Protein AF-A0A351MTR7-F1 (afdb_monomer)

Sequence (122 aa):
DEYRLHIEKDAALERRFQQVLVEPPSVPDTVSILRGLRERFELHHGVRIQDTALVEAATLSDRYITSRFLPDKAIDLVDEACAQIRTEIDSVPAELDAVNRRVLQLEIEEAALKTEKDAASI

Foldseek 3Di:
DVCVVPQVVDPVSVVVDDDDDDDFDDLVVLLVVCVVCQVVLCVVLVHHDDSVLSSCLSVVCVVPVPVDTPDVSSVVVSNVVSNVVSVCVVDDPPVVVVVVVVVVVVVVVVVVLVPDDDPVSD

Solvent-accessible surface area (backbone atoms only — not comparable to full-atom values): 7214 Å² total; per-residue (Å²): 108,66,60,64,70,67,36,65,74,34,74,72,49,47,76,72,52,79,88,78,89,81,76,68,55,53,58,72,53,31,31,53,52,48,61,74,45,40,66,60,50,25,62,74,46,69,52,85,80,56,72,67,56,44,48,47,33,28,53,49,34,61,72,70,42,77,92,56,56,51,50,57,54,27,51,50,51,51,50,53,52,39,52,49,52,39,53,56,70,78,42,78,55,66,70,57,49,54,50,50,54,51,50,53,52,50,52,53,52,52,55,54,58,72,72,58,86,56,89,86,79,116

Secondary structure (DSSP, 8-state):
-HHHHHTTT-HHHHTT------PPPPHHHHHHHHHHHHHHHHHHHT----HHHHHHHHHHHHHH-TTS-TTHHHHHHHHHHHHHHHHHHHSPPHHHHHHHHHHHHHHHHHHHHHH---TT--

Mean predicted aligned error: 7.99 Å

pLDDT: mean 91.4, std 10.6, range [45.0, 98.75]

Radius of gyration: 28.25 Å; Cα contacts (8 Å, |Δi|>4): 70; chains: 1; bounding box: 72×34×74 Å

Structure (mmCIF, N/CA/C/O backbone):
data_AF-A0A351MTR7-F1
#
_entry.id   AF-A0A351MTR7-F1
#
loop_
_atom_site.group_PDB
_atom_site.id
_atom_site.type_symbol
_atom_site.label_atom_id
_atom_site.label_alt_id
_atom_site.label_comp_id
_atom_site.label_asym_id
_atom_site.label_entity_id
_atom_site.label_seq_id
_atom_site.pdbx_PDB_ins_code
_atom_site.Cartn_x
_atom_site.Cartn_y
_atom_site.Cartn_z
_atom_site.occupancy
_atom_site.B_iso_or_equiv
_atom_site.auth_seq_id
_atom_site.auth_comp_id
_atom_site.auth_asym_id
_atom_site.auth_atom_id
_atom_site.pdbx_PDB_model_num
ATOM 1 N N . ASP A 1 1 ? 10.610 11.287 -21.994 1.00 65.81 1 ASP A N 1
ATOM 2 C CA . ASP A 1 1 ? 11.096 12.583 -22.515 1.00 65.81 1 ASP A CA 1
ATOM 3 C C . ASP A 1 1 ? 12.441 13.030 -21.962 1.00 65.81 1 ASP A C 1
ATOM 5 O O . ASP A 1 1 ? 13.278 13.436 -22.757 1.00 65.81 1 ASP A O 1
ATOM 9 N N . GLU A 1 2 ? 12.717 12.897 -20.662 1.00 82.94 2 GLU A N 1
ATOM 10 C CA . GLU A 1 2 ? 13.986 13.371 -20.073 1.00 82.94 2 GLU A CA 1
ATOM 11 C C . GLU A 1 2 ? 15.253 12.743 -20.684 1.00 82.94 2 GLU A C 1
ATOM 13 O O . GLU A 1 2 ? 16.179 13.469 -21.045 1.00 82.94 2 GLU A O 1
ATOM 18 N N . TYR A 1 3 ? 15.286 11.419 -20.889 1.00 82.31 3 TYR A N 1
ATOM 19 C CA . TYR A 1 3 ? 16.441 10.742 -21.505 1.00 82.31 3 TYR A CA 1
ATOM 20 C C . TYR A 1 3 ? 16.754 11.288 -22.909 1.00 82.31 3 TYR A C 1
ATOM 22 O O . TYR A 1 3 ? 17.892 11.649 -23.210 1.00 82.31 3 TYR A O 1
ATOM 30 N N . ARG A 1 4 ? 15.722 11.439 -23.747 1.00 80.25 4 ARG A N 1
ATOM 31 C CA . ARG A 1 4 ? 15.841 11.995 -25.104 1.00 80.25 4 ARG A CA 1
ATOM 32 C C . ARG A 1 4 ? 16.268 13.466 -25.095 1.00 80.25 4 ARG A C 1
ATOM 34 O O . ARG A 1 4 ? 16.978 13.923 -25.986 1.00 80.25 4 ARG A O 1
ATOM 41 N N . LEU A 1 5 ? 15.824 14.239 -24.104 1.00 82.56 5 LEU A N 1
ATOM 42 C CA . LEU A 1 5 ? 16.139 15.664 -24.014 1.00 82.56 5 LEU A CA 1
ATOM 43 C C . LEU A 1 5 ? 17.569 15.937 -23.538 1.00 82.56 5 LEU A C 1
ATOM 45 O O . LEU A 1 5 ? 18.141 16.938 -23.978 1.00 82.56 5 LEU A O 1
ATOM 49 N N . HIS A 1 6 ? 18.132 15.078 -22.683 1.00 82.62 6 HIS A N 1
ATOM 50 C CA . HIS A 1 6 ? 19.372 15.373 -21.954 1.00 82.62 6 HIS A CA 1
ATOM 51 C C . HIS A 1 6 ? 20.532 14.405 -22.210 1.00 82.62 6 HIS A 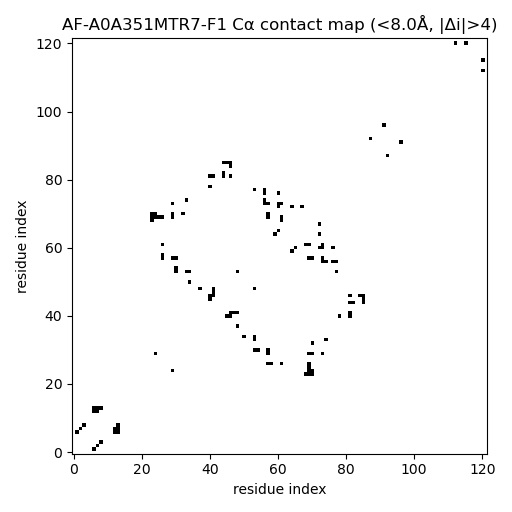C 1
ATOM 53 O O . HIS A 1 6 ? 21.679 14.826 -22.101 1.00 82.62 6 HIS A O 1
ATOM 59 N N . ILE A 1 7 ? 20.267 13.144 -22.559 1.00 80.69 7 ILE A N 1
ATOM 60 C CA . ILE A 1 7 ? 21.311 12.129 -22.780 1.00 80.69 7 ILE A CA 1
ATOM 61 C C . ILE A 1 7 ? 21.530 11.898 -24.277 1.00 80.69 7 ILE A C 1
ATOM 63 O O . ILE A 1 7 ? 22.660 11.950 -24.748 1.00 80.69 7 ILE A O 1
ATOM 67 N N . GLU A 1 8 ? 20.450 11.716 -25.041 1.00 79.19 8 GLU A N 1
ATOM 68 C CA . GLU A 1 8 ? 20.508 11.372 -26.476 1.00 79.19 8 GLU A CA 1
ATOM 69 C C . GLU A 1 8 ? 21.105 12.498 -27.345 1.00 79.19 8 GLU A C 1
ATOM 71 O O . GLU A 1 8 ? 21.649 12.250 -28.415 1.00 79.19 8 GLU A O 1
ATOM 76 N N . LYS A 1 9 ? 21.051 13.756 -26.884 1.00 81.81 9 LYS A N 1
ATOM 77 C CA . LYS A 1 9 ? 21.629 14.901 -27.612 1.00 81.81 9 LYS A CA 1
ATOM 78 C C . LYS A 1 9 ? 23.147 15.031 -27.460 1.00 81.81 9 LYS A C 1
ATOM 80 O O . LYS A 1 9 ? 23.762 15.758 -28.239 1.00 81.81 9 LYS A O 1
ATOM 85 N N . ASP A 1 10 ? 23.745 14.376 -26.465 1.00 86.44 10 ASP A N 1
ATOM 86 C CA . ASP A 1 10 ? 25.183 14.426 -26.206 1.00 86.44 10 ASP A CA 1
ATOM 87 C C . ASP A 1 10 ? 25.845 13.116 -26.655 1.00 86.44 10 ASP A C 1
ATOM 89 O O . ASP A 1 10 ? 25.748 12.078 -25.999 1.00 86.44 10 ASP A O 1
ATOM 93 N N . ALA A 1 11 ? 26.580 13.184 -27.767 1.00 83.69 11 ALA A N 1
ATOM 94 C CA . ALA A 1 11 ? 27.263 12.038 -28.364 1.00 83.69 11 ALA A CA 1
ATOM 95 C C . ALA A 1 11 ? 28.321 11.388 -27.446 1.00 83.69 11 ALA A C 1
ATOM 97 O O . ALA A 1 11 ? 28.708 10.239 -27.674 1.00 83.69 11 ALA A O 1
ATOM 98 N N . ALA A 1 12 ? 28.834 12.097 -26.433 1.00 87.62 12 ALA A N 1
ATOM 99 C CA . ALA A 1 12 ? 29.732 11.510 -25.445 1.00 87.62 12 ALA A CA 1
ATOM 100 C C . AL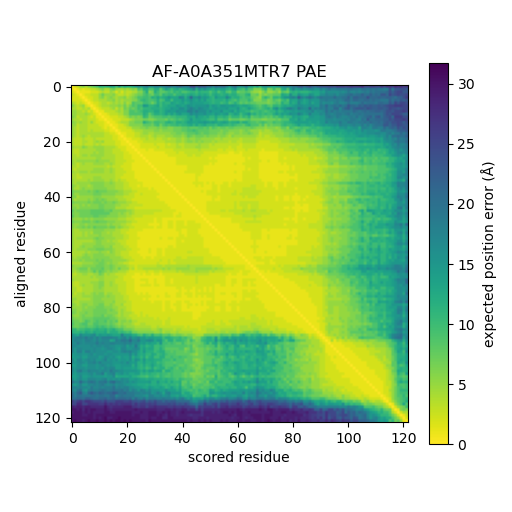A A 1 12 ? 28.958 10.684 -24.409 1.00 87.62 12 ALA A C 1
ATOM 102 O O . ALA A 1 12 ? 29.424 9.606 -24.036 1.00 87.62 12 ALA A O 1
ATOM 103 N N . LEU A 1 13 ? 27.783 11.153 -23.977 1.00 85.19 13 LEU A N 1
ATOM 104 C CA . LEU A 1 13 ? 26.923 10.436 -23.031 1.00 85.19 13 LEU A CA 1
ATOM 105 C C . LEU A 1 13 ? 26.251 9.229 -23.691 1.00 85.19 13 LEU A C 1
ATOM 107 O O . LEU A 1 13 ? 26.299 8.137 -23.133 1.00 85.19 13 LEU A O 1
ATOM 111 N N . GLU A 1 14 ? 25.729 9.377 -24.907 1.00 81.62 14 GLU A N 1
ATOM 112 C CA . GLU A 1 14 ? 25.085 8.289 -25.657 1.00 81.62 14 GLU A CA 1
ATOM 113 C C . GLU A 1 14 ? 26.008 7.066 -25.829 1.00 81.62 14 GLU A C 1
ATOM 115 O O . GLU A 1 14 ? 25.580 5.921 -25.735 1.00 81.62 14 GLU A O 1
ATOM 120 N N . ARG A 1 15 ? 27.317 7.289 -25.999 1.00 86.12 15 ARG A N 1
ATOM 121 C CA . ARG A 1 15 ? 28.311 6.207 -26.131 1.00 86.12 15 ARG A CA 1
ATOM 122 C C . ARG A 1 15 ? 28.728 5.572 -24.803 1.00 86.12 15 ARG A C 1
ATOM 124 O O . ARG A 1 15 ? 29.442 4.570 -24.809 1.00 86.12 15 ARG A O 1
ATOM 131 N N . ARG A 1 16 ? 28.378 6.185 -23.670 1.00 92.06 16 ARG A N 1
ATOM 132 C CA . ARG A 1 16 ? 28.748 5.728 -22.318 1.00 92.06 16 ARG A CA 1
ATOM 133 C C . ARG A 1 16 ? 27.577 5.104 -21.576 1.00 92.06 16 ARG A C 1
ATOM 135 O O . ARG A 1 16 ? 27.807 4.261 -20.713 1.00 92.06 16 ARG A O 1
ATOM 142 N N . PHE A 1 17 ? 26.357 5.500 -21.913 1.00 88.50 17 PHE A N 1
ATOM 143 C CA . PHE A 1 17 ? 25.143 5.009 -21.287 1.00 88.50 17 PHE A CA 1
ATOM 144 C C . PHE A 1 17 ? 24.397 4.071 -22.231 1.00 88.50 17 PHE A C 1
ATOM 146 O O . PHE A 1 17 ? 23.975 4.458 -23.313 1.00 88.50 17 PHE A O 1
ATOM 153 N N . GLN A 1 18 ? 24.199 2.833 -21.783 1.00 88.31 18 GLN A N 1
ATOM 154 C CA . GLN A 1 18 ? 23.251 1.920 -22.405 1.00 88.31 18 GLN A CA 1
ATOM 155 C C . GLN A 1 18 ? 21.883 2.134 -21.760 1.00 88.31 18 GLN A C 1
ATOM 157 O O . GLN A 1 18 ? 21.740 1.976 -20.546 1.00 88.31 18 GLN A O 1
ATOM 162 N N . GLN A 1 19 ? 20.870 2.458 -22.562 1.00 88.19 19 GLN A N 1
ATOM 163 C CA . GLN A 1 19 ? 19.507 2.548 -22.055 1.00 88.19 19 GLN A CA 1
ATOM 164 C C . GLN A 1 19 ? 18.998 1.150 -21.683 1.00 88.19 19 GLN A C 1
ATOM 166 O O . GLN A 1 19 ? 19.020 0.233 -22.508 1.00 88.19 19 GLN A O 1
ATOM 171 N N . VAL A 1 20 ? 18.515 1.014 -20.447 1.00 91.94 20 VAL A N 1
ATOM 172 C CA . VAL A 1 20 ? 17.726 -0.130 -19.981 1.00 91.94 20 VAL A CA 1
ATOM 173 C C . VAL A 1 20 ? 16.311 0.379 -19.755 1.00 91.94 20 VAL A C 1
ATOM 175 O O . VAL A 1 20 ? 16.078 1.203 -18.870 1.00 91.94 20 VAL A O 1
ATOM 178 N N . LEU A 1 21 ? 15.379 -0.053 -20.601 1.00 92.00 21 LEU A N 1
ATOM 179 C CA . LEU A 1 21 ? 13.978 0.323 -20.470 1.00 92.00 21 LEU A CA 1
ATOM 180 C C . LEU A 1 21 ? 13.346 -0.477 -19.328 1.00 92.00 21 LEU A C 1
ATOM 182 O O . LEU A 1 21 ? 13.475 -1.699 -19.281 1.00 92.00 21 LEU A O 1
ATOM 186 N N . VAL A 1 22 ? 12.660 0.219 -18.427 1.00 94.62 22 VAL A N 1
ATOM 187 C CA . VAL A 1 22 ? 11.884 -0.391 -17.346 1.00 94.62 22 VAL A CA 1
ATOM 188 C C . VAL A 1 22 ? 10.431 -0.011 -17.566 1.00 94.62 22 VAL A C 1
ATOM 190 O O . VAL A 1 22 ? 10.052 1.148 -17.402 1.00 94.62 22 VAL A O 1
ATOM 193 N N . GLU A 1 23 ? 9.640 -0.985 -17.996 1.00 95.50 23 GLU A N 1
ATOM 194 C CA . GLU A 1 23 ? 8.202 -0.829 -18.190 1.00 95.50 23 GLU A CA 1
ATOM 195 C C . GLU A 1 23 ? 7.452 -1.141 -16.887 1.00 95.50 23 GLU A C 1
ATOM 197 O O . GLU A 1 23 ? 7.955 -1.905 -16.054 1.00 95.50 23 GLU A O 1
ATOM 202 N N . PRO A 1 24 ? 6.259 -0.556 -16.676 1.00 96.75 24 PRO A N 1
ATOM 203 C CA . PRO A 1 24 ? 5.423 -0.937 -15.549 1.00 96.75 24 PRO A CA 1
ATOM 204 C C . PRO A 1 24 ? 5.061 -2.433 -15.628 1.00 96.75 24 PRO A C 1
ATOM 206 O O . PRO A 1 24 ? 4.814 -2.949 -16.721 1.00 96.75 24 PRO A O 1
ATOM 209 N N . PRO A 1 25 ? 5.008 -3.138 -14.486 1.00 98.12 25 PRO A N 1
ATOM 210 C CA . PRO A 1 25 ? 4.630 -4.542 -14.443 1.00 98.12 25 PRO A CA 1
ATOM 211 C C . PRO A 1 25 ? 3.179 -4.748 -14.879 1.00 98.12 25 PRO A C 1
ATOM 213 O O . PRO A 1 25 ? 2.327 -3.869 -14.728 1.00 98.12 25 PRO A O 1
ATOM 216 N N . SER A 1 26 ? 2.882 -5.960 -15.347 1.00 98.31 26 SER A N 1
ATOM 217 C CA . SER A 1 26 ? 1.505 -6.386 -15.584 1.00 98.31 26 SER A CA 1
ATOM 218 C C . SER A 1 26 ? 0.724 -6.530 -14.266 1.00 98.31 26 SER A C 1
ATOM 220 O O . SER A 1 26 ? 1.302 -6.551 -13.173 1.00 98.31 26 SER A O 1
ATOM 222 N N . VAL A 1 27 ? -0.604 -6.673 -14.344 1.00 98.31 27 VAL A N 1
ATOM 223 C CA . VAL A 1 27 ? -1.432 -6.962 -13.158 1.00 98.31 27 VAL A CA 1
ATOM 224 C C . VAL A 1 27 ? -0.968 -8.253 -12.450 1.00 98.31 27 VAL A C 1
ATOM 226 O O . VAL A 1 27 ? -0.706 -8.183 -11.248 1.00 98.31 27 VAL A O 1
ATOM 229 N N . PRO A 1 28 ? -0.767 -9.405 -13.131 1.00 98.56 28 PRO A N 1
ATOM 230 C CA . PRO A 1 28 ? -0.229 -10.614 -12.490 1.00 98.56 28 PRO A CA 1
ATOM 231 C C . PRO A 1 28 ? 1.153 -10.438 -11.841 1.00 98.56 28 PRO A C 1
ATOM 233 O O . PRO A 1 28 ? 1.399 -10.96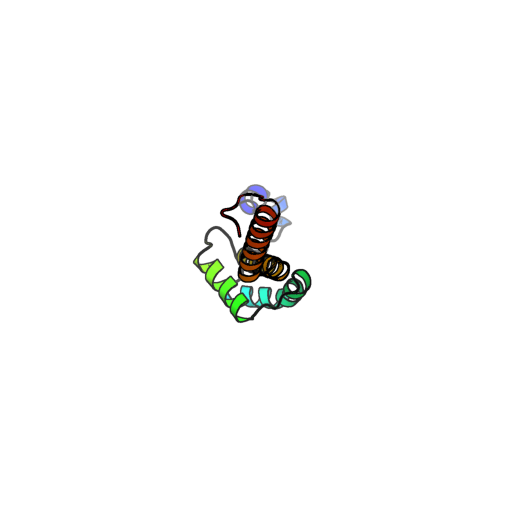5 -10.750 1.00 98.56 28 PRO A O 1
ATOM 236 N N . ASP A 1 29 ? 2.048 -9.682 -12.481 1.00 98.56 29 ASP A N 1
ATOM 237 C CA . ASP A 1 29 ? 3.379 -9.402 -11.928 1.00 98.56 29 ASP A CA 1
ATOM 238 C C . ASP A 1 29 ? 3.272 -8.520 -10.683 1.00 98.56 29 ASP A C 1
ATOM 240 O O . ASP A 1 29 ? 3.929 -8.776 -9.675 1.00 98.56 29 ASP A O 1
ATOM 244 N N . THR A 1 30 ? 2.370 -7.535 -10.702 1.00 98.69 30 THR A N 1
ATOM 245 C CA . THR A 1 30 ? 2.087 -6.686 -9.540 1.00 98.69 30 THR A CA 1
ATOM 246 C C . THR A 1 30 ? 1.534 -7.497 -8.377 1.00 98.69 30 THR A C 1
ATOM 248 O O . THR A 1 30 ? 1.983 -7.317 -7.249 1.00 98.69 30 THR A O 1
ATOM 251 N N . VAL A 1 31 ? 0.625 -8.443 -8.628 1.00 98.75 31 VAL A N 1
ATOM 252 C CA . VAL A 1 31 ? 0.143 -9.365 -7.584 1.00 98.75 31 VAL A CA 1
ATOM 253 C C . VAL A 1 31 ? 1.306 -10.159 -6.981 1.00 98.75 31 VAL A C 1
ATOM 255 O O . VAL A 1 31 ? 1.371 -10.332 -5.765 1.00 98.75 31 VAL A O 1
ATOM 258 N N . SER A 1 32 ? 2.258 -10.611 -7.799 1.00 98.69 32 SER A N 1
ATOM 259 C CA . SER A 1 32 ? 3.445 -11.333 -7.317 1.00 98.69 32 SER A CA 1
ATOM 260 C C . SER A 1 32 ? 4.362 -10.443 -6.469 1.00 98.69 32 SER A C 1
ATOM 262 O O . SER A 1 32 ? 4.831 -10.878 -5.416 1.00 98.69 32 SER A O 1
ATOM 264 N N . ILE A 1 33 ? 4.552 -9.181 -6.866 1.00 98.56 33 ILE A N 1
ATOM 265 C CA . ILE A 1 33 ? 5.280 -8.172 -6.080 1.00 98.56 33 ILE A CA 1
ATOM 266 C C . ILE A 1 33 ? 4.584 -7.939 -4.733 1.00 98.56 33 ILE A C 1
ATOM 268 O O . ILE A 1 33 ? 5.227 -8.016 -3.686 1.00 98.56 33 ILE A O 1
ATOM 272 N N . LEU A 1 34 ? 3.267 -7.719 -4.740 1.00 98.62 34 LEU A N 1
ATOM 273 C CA . LEU A 1 34 ? 2.471 -7.506 -3.531 1.00 98.62 34 LEU A CA 1
ATOM 274 C C . LEU A 1 34 ? 2.541 -8.706 -2.580 1.00 98.62 34 LEU A C 1
ATOM 276 O O . LEU A 1 34 ? 2.706 -8.528 -1.376 1.00 98.62 34 LEU A O 1
ATOM 280 N N . ARG A 1 35 ? 2.492 -9.936 -3.105 1.00 98.56 35 ARG A N 1
ATOM 281 C CA . ARG A 1 35 ? 2.686 -11.159 -2.310 1.00 98.56 35 ARG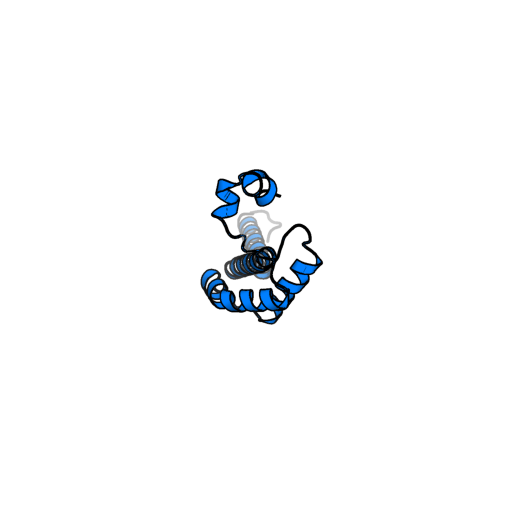 A CA 1
ATOM 282 C C . ARG A 1 35 ? 4.065 -11.206 -1.652 1.00 98.56 35 ARG A C 1
ATOM 284 O O . ARG A 1 35 ? 4.157 -11.612 -0.498 1.00 98.56 35 ARG A O 1
ATOM 291 N N . GLY A 1 36 ? 5.112 -10.755 -2.346 1.00 98.44 36 GLY A N 1
ATOM 292 C CA . GLY A 1 36 ? 6.462 -10.635 -1.786 1.00 98.44 36 GLY A CA 1
ATOM 293 C C . GLY A 1 36 ? 6.593 -9.560 -0.699 1.00 98.44 36 GLY A C 1
ATOM 294 O O . GLY A 1 36 ? 7.421 -9.689 0.198 1.00 98.44 36 GLY A O 1
ATOM 295 N N . LEU A 1 37 ? 5.761 -8.515 -0.744 1.00 98.25 37 LEU A N 1
ATOM 296 C CA . LEU A 1 37 ? 5.726 -7.444 0.261 1.00 98.25 37 LEU A CA 1
ATOM 297 C C . LEU A 1 37 ? 4.768 -7.728 1.426 1.00 98.25 37 LEU A C 1
ATOM 299 O O . LEU A 1 37 ? 4.879 -7.092 2.474 1.00 98.25 37 LEU A O 1
ATOM 303 N N . ARG A 1 38 ? 3.855 -8.690 1.265 1.00 98.00 38 ARG A N 1
ATOM 304 C CA . ARG A 1 38 ? 2.767 -8.990 2.201 1.00 98.00 38 ARG A CA 1
ATOM 305 C C . ARG A 1 38 ? 3.232 -9.116 3.648 1.00 98.00 38 ARG A C 1
ATOM 307 O O . ARG A 1 38 ? 2.676 -8.450 4.509 1.00 98.00 38 ARG A O 1
ATOM 314 N N . GLU A 1 39 ? 4.239 -9.946 3.917 1.00 98.06 39 GLU A N 1
ATOM 315 C CA . GLU A 1 39 ? 4.712 -10.191 5.288 1.00 98.06 39 GLU A CA 1
ATOM 316 C C . GLU A 1 39 ? 5.222 -8.906 5.955 1.00 98.06 39 GLU A C 1
ATOM 318 O O . GLU A 1 39 ? 4.976 -8.674 7.137 1.00 98.06 39 GLU A O 1
ATOM 323 N N . ARG A 1 40 ? 5.864 -8.021 5.182 1.00 98.12 40 ARG A N 1
ATOM 324 C CA . ARG A 1 40 ? 6.346 -6.733 5.690 1.00 98.12 40 ARG A CA 1
ATOM 325 C C . ARG A 1 40 ? 5.191 -5.805 6.058 1.00 98.12 40 ARG A C 1
ATOM 327 O O . ARG A 1 40 ? 5.266 -5.173 7.107 1.00 98.12 40 ARG A O 1
ATOM 334 N N . PHE A 1 41 ? 4.138 -5.740 5.242 1.00 97.94 41 PHE A N 1
ATOM 335 C CA . PHE A 1 41 ? 2.951 -4.935 5.553 1.00 97.94 41 PHE A CA 1
ATOM 336 C C . PHE A 1 41 ? 2.147 -5.507 6.717 1.00 97.94 41 PHE A C 1
ATOM 338 O O . PHE A 1 41 ? 1.778 -4.759 7.619 1.00 97.94 41 PHE A O 1
ATOM 345 N N . GLU A 1 42 ? 1.935 -6.826 6.738 1.00 98.06 42 GLU A N 1
ATOM 346 C CA . GLU A 1 42 ? 1.267 -7.507 7.851 1.00 98.06 42 GLU A CA 1
ATOM 347 C C . GLU A 1 42 ? 1.992 -7.235 9.172 1.00 98.06 42 GLU A C 1
ATOM 349 O O . GLU A 1 42 ? 1.339 -6.921 10.160 1.00 98.06 42 GLU A O 1
ATOM 354 N N . LEU A 1 43 ? 3.328 -7.293 9.196 1.00 97.94 43 LEU A N 1
ATOM 355 C CA . LEU A 1 43 ? 4.111 -7.012 10.400 1.00 97.94 43 LEU A CA 1
ATOM 356 C C . LEU A 1 43 ? 4.104 -5.525 10.771 1.00 97.94 43 LEU A C 1
ATOM 358 O O . LEU A 1 43 ? 3.952 -5.202 11.947 1.00 97.94 43 LEU A O 1
ATOM 362 N N . HIS A 1 44 ? 4.257 -4.625 9.795 1.00 97.38 44 HIS A N 1
ATOM 363 C CA . HIS A 1 44 ? 4.306 -3.182 10.043 1.00 97.38 44 HIS A CA 1
ATOM 364 C C . HIS A 1 44 ? 2.987 -2.646 10.608 1.00 97.38 44 HIS A C 1
ATOM 366 O O . HIS A 1 44 ? 2.986 -1.941 11.614 1.00 97.38 44 HIS A O 1
ATOM 372 N N . HIS A 1 45 ? 1.868 -3.032 9.996 1.00 97.44 45 HIS A N 1
ATOM 373 C CA . HIS A 1 45 ? 0.534 -2.614 10.425 1.00 97.44 45 HIS A CA 1
ATOM 374 C C . HIS A 1 45 ? -0.069 -3.553 11.465 1.00 97.44 45 HIS A C 1
ATOM 376 O O . HIS A 1 45 ? -1.095 -3.236 12.051 1.00 97.44 45 HIS A O 1
ATOM 382 N N . GLY A 1 46 ? 0.529 -4.719 11.717 1.00 96.25 46 GLY A N 1
ATOM 383 C CA . GLY A 1 46 ? 0.011 -5.780 12.589 1.00 96.25 46 GLY A CA 1
ATOM 384 C C . GLY A 1 46 ? -1.416 -6.220 12.234 1.00 96.25 46 GLY A C 1
ATOM 385 O O . GLY A 1 46 ? -2.250 -6.400 13.121 1.00 96.25 46 GLY A O 1
ATOM 386 N N . VAL A 1 47 ? -1.685 -6.362 10.937 1.00 97.38 47 VAL A N 1
ATOM 387 C CA . VAL A 1 47 ? -2.945 -6.869 10.369 1.00 97.38 47 VAL A CA 1
ATOM 388 C C . VAL A 1 47 ? -2.674 -8.125 9.539 1.00 97.38 47 VAL A C 1
ATOM 390 O O . VAL A 1 47 ? -1.526 -8.498 9.305 1.00 97.38 47 VAL A O 1
ATOM 393 N N . ARG A 1 48 ? -3.729 -8.801 9.078 1.00 97.25 48 ARG A N 1
ATOM 394 C CA . ARG A 1 48 ? -3.624 -9.943 8.157 1.00 97.25 48 ARG A CA 1
ATOM 395 C C . ARG A 1 48 ? -4.240 -9.569 6.820 1.00 97.25 48 ARG A C 1
ATOM 397 O O . ARG A 1 48 ? -5.387 -9.138 6.778 1.00 97.25 48 ARG A O 1
ATOM 404 N N . ILE A 1 49 ? -3.502 -9.780 5.737 1.00 98.25 49 ILE A N 1
ATOM 405 C CA . ILE A 1 49 ? -3.926 -9.406 4.389 1.00 98.25 49 ILE A CA 1
ATOM 406 C C . ILE A 1 49 ? -4.366 -10.670 3.655 1.00 98.25 49 ILE A C 1
ATOM 408 O O . ILE A 1 49 ? -3.618 -11.639 3.552 1.00 98.25 49 ILE A O 1
ATOM 412 N N . GLN A 1 50 ? -5.593 -10.697 3.144 1.00 98.19 50 GLN A N 1
ATOM 413 C CA . GLN A 1 50 ? -6.052 -11.823 2.329 1.00 98.19 50 GLN A CA 1
ATOM 414 C C . GLN A 1 50 ? -5.409 -11.772 0.939 1.00 98.19 50 GLN A C 1
ATOM 416 O O . GLN A 1 50 ? -5.217 -10.695 0.382 1.00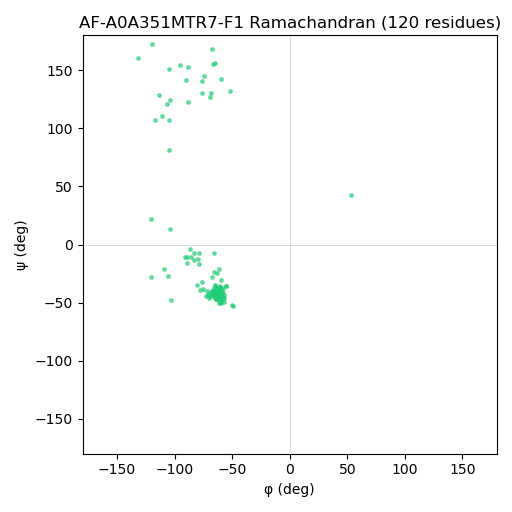 98.19 50 GLN A O 1
ATOM 421 N N . ASP A 1 51 ? -5.111 -12.930 0.344 1.00 98.31 51 ASP A N 1
ATOM 422 C CA . ASP A 1 51 ? -4.531 -12.971 -1.009 1.00 98.31 51 ASP A CA 1
ATOM 423 C C . ASP A 1 51 ? -5.470 -12.343 -2.052 1.00 98.31 51 ASP A C 1
ATOM 425 O O . ASP A 1 51 ? -5.029 -11.616 -2.938 1.00 98.31 51 ASP A O 1
ATOM 429 N N . THR A 1 52 ? -6.779 -12.537 -1.879 1.00 98.38 52 THR A N 1
ATOM 430 C CA . THR A 1 52 ? -7.827 -11.891 -2.679 1.00 98.38 52 THR A CA 1
ATOM 431 C C . THR A 1 52 ? -7.744 -10.366 -2.622 1.00 98.38 52 THR A C 1
ATOM 433 O O . THR A 1 52 ? -7.914 -9.722 -3.650 1.00 98.38 52 THR A O 1
ATOM 436 N N . ALA A 1 53 ? -7.406 -9.779 -1.468 1.00 98.31 53 ALA A N 1
ATOM 437 C CA . ALA A 1 53 ? -7.250 -8.331 -1.337 1.00 98.31 53 ALA A CA 1
ATOM 438 C C . ALA A 1 53 ? -6.080 -7.801 -2.183 1.00 98.31 53 ALA A C 1
ATOM 440 O O . ALA A 1 53 ? -6.192 -6.732 -2.774 1.00 98.31 53 ALA A O 1
ATOM 441 N N . LEU A 1 54 ? -4.986 -8.564 -2.310 1.00 98.56 54 LEU A N 1
ATOM 442 C CA . LEU A 1 54 ? -3.854 -8.197 -3.172 1.00 98.56 54 LEU A CA 1
ATOM 443 C C . LEU A 1 54 ? -4.232 -8.244 -4.659 1.00 98.56 54 LEU A C 1
ATOM 445 O O . LEU A 1 54 ? -3.837 -7.371 -5.432 1.00 98.56 54 LEU A O 1
ATOM 449 N N . VAL A 1 55 ? -5.011 -9.256 -5.054 1.00 98.62 55 VAL A N 1
ATOM 450 C CA . VAL A 1 55 ? -5.522 -9.397 -6.427 1.00 98.62 55 VAL A CA 1
ATOM 451 C C . VAL A 1 55 ? -6.453 -8.239 -6.783 1.00 98.62 55 VAL A C 1
ATOM 453 O O . VAL A 1 55 ? -6.294 -7.628 -7.843 1.00 98.62 55 VAL A O 1
ATOM 456 N N . GLU A 1 56 ? -7.388 -7.904 -5.895 1.00 98.56 56 GLU A N 1
ATOM 457 C CA . GLU A 1 56 ? -8.316 -6.787 -6.091 1.00 98.56 56 GLU A CA 1
ATOM 458 C C . GLU A 1 56 ? -7.583 -5.441 -6.100 1.00 98.56 56 GLU A C 1
ATOM 460 O O . GLU A 1 56 ? -7.828 -4.628 -6.988 1.00 98.56 56 GLU A O 1
ATOM 465 N N . ALA A 1 57 ? -6.618 -5.219 -5.199 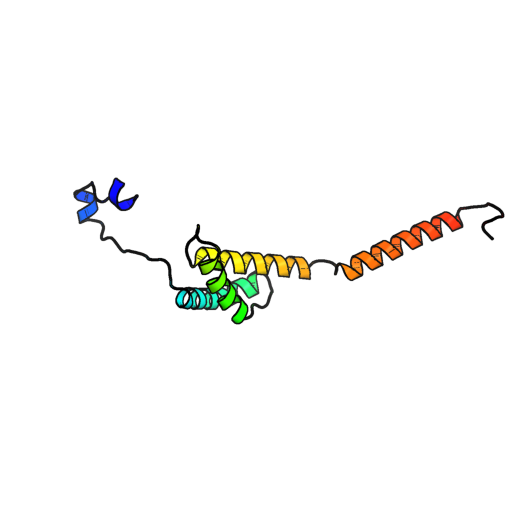1.00 98.44 57 ALA A N 1
ATOM 466 C CA . ALA A 1 57 ? -5.822 -3.991 -5.183 1.00 98.44 57 ALA A CA 1
ATOM 467 C C . ALA A 1 57 ? -5.085 -3.769 -6.514 1.00 98.44 57 ALA A C 1
ATOM 469 O O . ALA A 1 57 ? -5.137 -2.674 -7.078 1.00 98.44 57 ALA A O 1
ATOM 470 N N . ALA A 1 58 ? -4.451 -4.808 -7.068 1.00 98.62 58 ALA A N 1
ATOM 471 C CA . ALA A 1 58 ? -3.792 -4.720 -8.370 1.00 98.62 58 ALA A CA 1
ATOM 472 C C . ALA A 1 58 ? -4.796 -4.484 -9.514 1.00 98.62 58 ALA A C 1
ATOM 474 O O . ALA A 1 58 ? -4.589 -3.607 -10.348 1.00 98.62 58 ALA A O 1
ATOM 475 N N . THR A 1 59 ? -5.910 -5.220 -9.533 1.00 98.44 59 THR A N 1
ATOM 476 C CA . THR A 1 59 ? -6.900 -5.163 -10.624 1.00 98.44 59 THR A CA 1
ATOM 477 C C . THR A 1 59 ? -7.669 -3.840 -10.648 1.00 98.44 59 THR A C 1
ATOM 479 O O . THR A 1 59 ? -7.846 -3.227 -11.704 1.00 98.44 59 THR A O 1
ATOM 482 N N . LEU A 1 60 ? -8.136 -3.376 -9.488 1.00 98.31 60 LEU A N 1
ATOM 483 C CA . LEU A 1 60 ? -8.949 -2.167 -9.371 1.00 98.31 60 LEU A CA 1
ATOM 484 C C . LEU A 1 60 ? -8.099 -0.904 -9.515 1.00 98.31 60 LEU A C 1
ATOM 486 O O . LEU A 1 60 ? -8.537 0.036 -10.181 1.00 98.31 60 LEU A O 1
ATOM 490 N N . SER A 1 61 ? -6.878 -0.883 -8.964 1.00 98.19 61 SER A N 1
ATOM 491 C CA . SER A 1 61 ? -5.963 0.245 -9.186 1.00 98.19 61 SER A CA 1
ATOM 492 C C . SER A 1 61 ? -5.573 0.370 -10.654 1.00 98.19 61 SER A C 1
ATOM 494 O O . SER A 1 61 ? -5.494 1.486 -11.170 1.00 98.19 61 SER A O 1
ATOM 496 N N . ASP A 1 62 ? -5.377 -0.751 -11.356 1.00 98.19 62 ASP A N 1
ATOM 497 C CA . ASP A 1 62 ? -5.085 -0.717 -12.784 1.00 98.19 62 ASP A CA 1
ATOM 498 C C . ASP A 1 62 ? -6.236 -0.120 -13.591 1.00 98.19 62 ASP A C 1
ATOM 500 O O . ASP A 1 62 ? -6.042 0.798 -14.388 1.00 98.19 62 ASP A O 1
ATOM 504 N N . ARG A 1 63 ? -7.456 -0.569 -13.291 1.00 97.75 63 ARG A N 1
ATOM 505 C CA . ARG A 1 63 ? -8.664 -0.154 -14.000 1.00 97.75 63 ARG A CA 1
ATOM 506 C C . ARG A 1 63 ? -9.083 1.291 -13.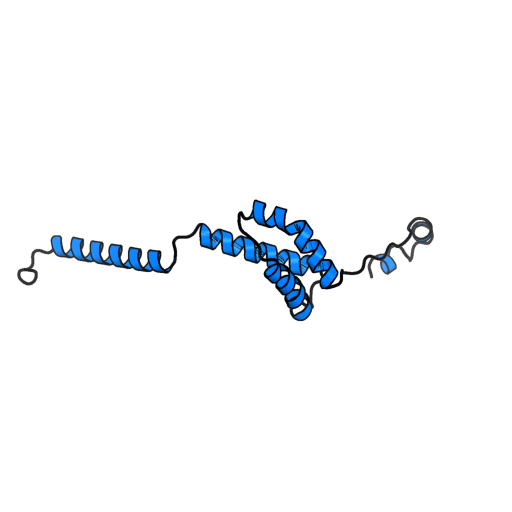732 1.00 97.75 63 ARG A C 1
ATOM 508 O O . ARG A 1 63 ? -9.545 1.958 -14.656 1.00 97.75 63 ARG A O 1
ATOM 515 N N . TYR A 1 64 ? -9.009 1.751 -12.484 1.00 98.25 64 TYR A N 1
ATOM 516 C CA . TYR A 1 64 ? -9.646 3.007 -12.069 1.00 98.25 64 TYR A CA 1
ATOM 517 C C . TYR A 1 64 ? -8.664 4.144 -11.779 1.00 98.25 64 TYR A C 1
ATOM 519 O O . TYR A 1 64 ? -9.053 5.307 -11.862 1.00 98.25 64 TYR A O 1
ATOM 527 N N . ILE A 1 65 ? -7.392 3.847 -11.494 1.00 97.44 65 ILE A N 1
ATOM 528 C CA . ILE A 1 65 ? -6.365 4.864 -11.238 1.00 97.44 65 ILE A CA 1
ATOM 529 C C . ILE A 1 65 ? -5.458 4.955 -12.470 1.00 97.44 65 ILE A C 1
ATOM 531 O O . ILE A 1 65 ? -4.382 4.358 -12.531 1.00 97.44 65 ILE A O 1
ATOM 535 N N . THR A 1 66 ? -5.913 5.695 -13.483 1.00 96.06 66 THR A N 1
ATOM 536 C CA . THR A 1 66 ? -5.230 5.818 -14.787 1.00 96.06 66 THR A CA 1
ATOM 537 C C . THR A 1 66 ? -4.116 6.866 -14.809 1.00 96.06 66 THR A C 1
ATOM 539 O O . THR A 1 66 ? -3.313 6.890 -15.736 1.00 96.06 66 THR A O 1
ATOM 542 N N . SER A 1 67 ? -4.043 7.728 -13.791 1.00 96.50 67 SER A N 1
ATOM 543 C CA . SER A 1 67 ? -3.025 8.781 -13.664 1.00 96.50 67 SER A CA 1
ATOM 544 C C . SER A 1 67 ? -1.698 8.297 -13.068 1.00 96.50 67 SER A C 1
ATOM 546 O O . SER A 1 67 ? -0.740 9.066 -13.017 1.00 96.50 67 SER A O 1
ATOM 548 N N . ARG A 1 68 ? -1.635 7.043 -12.599 1.00 96.88 68 ARG A N 1
ATOM 549 C CA . ARG A 1 68 ? -0.469 6.433 -11.943 1.00 96.88 68 ARG A CA 1
ATOM 550 C C . ARG A 1 68 ? -0.167 5.059 -12.538 1.00 96.88 68 ARG A C 1
ATOM 552 O O . ARG A 1 68 ? -1.038 4.406 -13.120 1.00 96.88 68 ARG A O 1
ATOM 559 N N . PHE A 1 69 ? 1.058 4.593 -12.330 1.00 97.75 69 PHE A N 1
ATOM 560 C CA . PHE A 1 69 ? 1.543 3.322 -12.861 1.00 97.75 69 PHE A CA 1
ATOM 561 C C . PHE A 1 69 ? 1.611 2.244 -11.777 1.00 97.75 69 PHE A C 1
ATOM 563 O O . PHE A 1 69 ? 1.807 2.535 -10.596 1.00 97.75 69 PHE A O 1
ATOM 570 N N . LEU A 1 70 ? 1.442 0.987 -12.187 1.00 98.12 70 LEU A N 1
ATOM 571 C CA . LEU A 1 70 ? 1.797 -0.156 -11.349 1.00 98.12 70 LEU A CA 1
ATOM 572 C C . LEU A 1 70 ? 3.328 -0.205 -11.153 1.00 98.12 70 LEU A C 1
ATOM 574 O O . LEU A 1 70 ? 4.060 0.321 -11.996 1.00 98.12 70 LEU A O 1
ATOM 578 N N . PRO A 1 71 ? 3.831 -0.829 -10.069 1.00 98.31 71 PRO A N 1
ATOM 579 C CA . PRO A 1 71 ? 3.081 -1.432 -8.959 1.00 98.31 71 PRO A CA 1
ATOM 580 C C . PRO A 1 71 ? 2.714 -0.422 -7.855 1.00 98.31 71 PRO A C 1
ATOM 582 O O . PRO A 1 71 ? 1.916 -0.737 -6.979 1.00 98.31 71 PRO A O 1
ATOM 585 N N . ASP A 1 72 ? 3.281 0.782 -7.917 1.00 98.38 72 ASP A N 1
ATOM 586 C CA . ASP A 1 72 ? 3.218 1.845 -6.908 1.00 98.38 72 ASP A CA 1
ATOM 587 C C . ASP A 1 72 ? 1.787 2.154 -6.447 1.00 98.38 72 ASP A C 1
ATOM 589 O O . ASP A 1 72 ? 1.466 2.023 -5.270 1.00 98.38 72 ASP A O 1
ATOM 593 N N . LYS A 1 73 ? 0.870 2.413 -7.387 1.00 98.19 73 LYS A N 1
ATOM 594 C CA . LYS A 1 73 ? -0.538 2.681 -7.050 1.00 98.19 73 LYS A CA 1
ATOM 595 C C . LYS A 1 73 ? -1.238 1.541 -6.300 1.00 98.19 73 LYS A C 1
ATOM 597 O O . LYS A 1 73 ? -2.154 1.804 -5.532 1.00 98.19 73 LYS A O 1
ATOM 602 N N . ALA A 1 74 ? -0.854 0.286 -6.540 1.00 98.50 74 ALA A N 1
ATOM 603 C CA . ALA A 1 74 ? -1.449 -0.863 -5.862 1.00 98.50 74 ALA A CA 1
ATOM 604 C C . ALA A 1 74 ? -0.840 -1.059 -4.467 1.00 98.50 74 ALA A C 1
ATOM 606 O O . ALA A 1 74 ? -1.547 -1.449 -3.543 1.00 98.50 74 ALA A O 1
ATOM 607 N N . ILE A 1 75 ? 0.457 -0.769 -4.323 1.00 98.44 75 ILE A N 1
ATOM 608 C CA . ILE A 1 75 ? 1.159 -0.769 -3.037 1.00 98.44 75 ILE A CA 1
ATOM 609 C C . ILE A 1 75 ? 0.526 0.261 -2.101 1.00 98.44 75 ILE A C 1
ATOM 611 O O . ILE A 1 75 ? 0.166 -0.096 -0.983 1.00 98.44 75 ILE A O 1
ATOM 615 N N . ASP A 1 76 ? 0.309 1.482 -2.587 1.00 98.38 76 ASP A N 1
ATOM 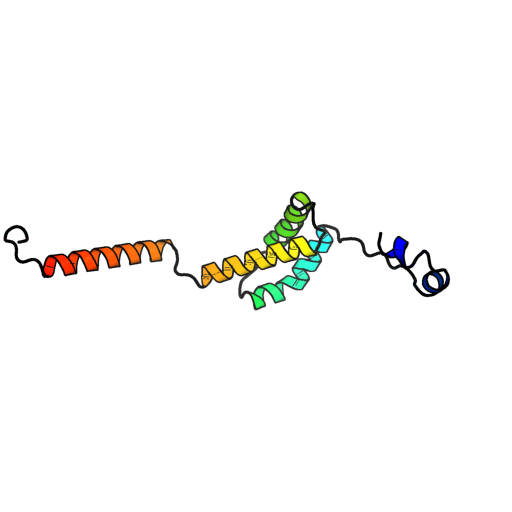616 C CA . ASP A 1 76 ? -0.333 2.550 -1.819 1.00 98.38 76 ASP A CA 1
ATOM 617 C C . ASP A 1 76 ? -1.724 2.157 -1.316 1.00 98.38 76 ASP A C 1
ATOM 619 O O . ASP A 1 76 ? -2.025 2.344 -0.142 1.00 98.38 76 ASP A O 1
ATOM 623 N N . LEU A 1 77 ? -2.565 1.560 -2.174 1.00 98.00 77 LEU A N 1
ATOM 624 C CA . LEU A 1 77 ? -3.901 1.117 -1.759 1.00 98.00 77 LEU A CA 1
ATOM 625 C C . LEU A 1 77 ? -3.848 0.057 -0.655 1.00 98.00 77 LEU A C 1
ATOM 627 O O . LEU A 1 77 ? -4.678 0.070 0.251 1.00 98.00 77 LEU A O 1
ATOM 631 N N . VAL A 1 78 ? -2.901 -0.882 -0.739 1.00 98.44 78 VAL A N 1
ATOM 632 C CA . VAL A 1 78 ? -2.730 -1.910 0.295 1.00 98.44 78 VAL A CA 1
ATOM 633 C C . VAL A 1 78 ? -2.252 -1.275 1.598 1.00 98.44 78 VAL A C 1
ATOM 635 O O . VAL A 1 78 ? -2.777 -1.621 2.655 1.00 98.44 78 VAL A O 1
ATOM 638 N N . ASP A 1 79 ? -1.296 -0.349 1.534 1.00 98.19 79 ASP A N 1
ATOM 639 C CA . ASP A 1 79 ? -0.741 0.332 2.706 1.00 98.19 79 ASP A CA 1
ATOM 640 C C . ASP A 1 79 ? -1.796 1.190 3.421 1.00 98.19 79 ASP A C 1
ATOM 642 O O . ASP A 1 79 ? -1.988 1.057 4.631 1.00 98.19 79 ASP A O 1
ATOM 646 N N . GLU A 1 80 ? -2.561 1.985 2.667 1.00 98.12 80 GLU A N 1
ATOM 647 C CA . GLU A 1 80 ? -3.644 2.823 3.190 1.00 98.12 80 GLU A CA 1
ATOM 648 C C . GLU A 1 80 ? -4.763 1.977 3.817 1.00 98.12 80 GLU A C 1
ATOM 650 O O . GLU A 1 80 ? -5.205 2.259 4.933 1.00 98.12 80 GLU A O 1
ATOM 655 N N . ALA A 1 81 ? -5.163 0.877 3.165 1.00 97.88 81 ALA A N 1
ATOM 656 C CA . ALA A 1 81 ? -6.148 -0.048 3.723 1.00 97.88 81 ALA A CA 1
ATOM 657 C C . ALA A 1 81 ? -5.651 -0.709 5.021 1.00 97.88 81 ALA A C 1
ATOM 659 O O . ALA A 1 81 ? -6.418 -0.874 5.972 1.00 97.88 81 ALA A O 1
ATOM 660 N N . CYS A 1 82 ? -4.366 -1.071 5.096 1.00 97.88 82 CYS A N 1
ATOM 661 C CA . CYS A 1 82 ? -3.784 -1.631 6.316 1.00 97.88 82 CYS A CA 1
ATOM 662 C C . CYS A 1 82 ? -3.746 -0.603 7.455 1.00 97.88 82 CYS A C 1
ATOM 664 O O . CYS A 1 82 ? -4.111 -0.939 8.585 1.00 97.88 82 CYS A O 1
ATOM 666 N N . ALA A 1 83 ? -3.367 0.643 7.158 1.00 97.12 83 ALA A N 1
ATOM 667 C CA . ALA A 1 83 ? -3.353 1.737 8.123 1.00 97.12 83 ALA A CA 1
ATOM 668 C C . ALA A 1 83 ? -4.762 2.048 8.657 1.00 97.12 83 ALA A C 1
ATOM 670 O O . ALA A 1 83 ? -4.943 2.261 9.862 1.00 97.12 83 ALA A O 1
ATOM 671 N N . GLN A 1 84 ? -5.772 2.017 7.781 1.00 96.31 84 GLN A N 1
ATOM 672 C CA . GLN A 1 84 ? -7.168 2.189 8.170 1.00 96.31 84 GLN A CA 1
ATOM 673 C C . GLN A 1 84 ? -7.613 1.081 9.136 1.00 96.31 84 GLN A C 1
ATOM 675 O O . GLN A 1 84 ? -8.111 1.382 10.219 1.00 96.31 84 GLN A O 1
ATOM 680 N N . ILE A 1 85 ? -7.366 -0.189 8.800 1.00 95.00 85 ILE A N 1
ATOM 681 C CA . ILE A 1 85 ? -7.748 -1.325 9.655 1.00 95.00 85 ILE A CA 1
ATOM 682 C C . ILE A 1 85 ? -7.033 -1.264 11.011 1.00 95.00 85 ILE A C 1
ATOM 684 O O . ILE A 1 85 ? -7.657 -1.506 12.041 1.00 95.00 85 ILE A O 1
ATOM 688 N N . ARG A 1 86 ? -5.739 -0.918 11.047 1.00 94.62 86 ARG A N 1
ATOM 689 C CA . ARG A 1 86 ? -5.007 -0.710 12.310 1.00 94.62 86 ARG A CA 1
ATOM 690 C C . ARG A 1 86 ? -5.679 0.367 13.163 1.00 94.62 86 ARG A C 1
ATOM 692 O O . ARG A 1 86 ? -5.907 0.147 14.347 1.00 94.62 86 ARG A O 1
ATOM 699 N N . THR A 1 87 ? -6.037 1.494 12.554 1.00 93.12 87 THR A N 1
ATOM 700 C CA . THR A 1 87 ? -6.722 2.589 13.254 1.00 93.12 87 THR A CA 1
ATOM 701 C C . THR A 1 87 ? -8.069 2.138 13.821 1.00 93.12 87 THR A C 1
ATOM 703 O O . THR A 1 87 ? -8.393 2.466 14.959 1.00 93.12 87 THR A O 1
ATOM 706 N N . GLU A 1 88 ? -8.834 1.346 13.066 1.00 89.94 88 GLU A N 1
ATOM 707 C CA . GLU A 1 88 ? -10.104 0.775 13.528 1.00 89.94 88 GLU A CA 1
ATOM 708 C C . GLU A 1 88 ? -9.902 -0.196 14.704 1.00 89.94 88 GLU A C 1
ATOM 710 O O . GLU A 1 88 ? -10.638 -0.115 15.686 1.00 89.94 88 GLU A O 1
ATOM 715 N N . ILE A 1 89 ? -8.875 -1.055 14.654 1.00 88.50 89 ILE A N 1
ATOM 716 C CA . ILE A 1 89 ? -8.523 -1.991 15.740 1.00 88.50 89 ILE A CA 1
ATOM 717 C C . ILE A 1 89 ? -8.154 -1.251 17.030 1.00 88.50 89 ILE A C 1
ATOM 719 O O . ILE A 1 89 ? -8.539 -1.685 18.116 1.00 88.50 89 ILE A O 1
ATOM 723 N N . ASP A 1 90 ? -7.410 -0.152 16.921 1.00 88.69 90 ASP A N 1
ATOM 724 C CA . ASP A 1 90 ? -6.959 0.625 18.078 1.00 88.69 90 ASP A CA 1
ATOM 725 C C . ASP A 1 90 ? -8.068 1.549 18.636 1.00 88.69 90 ASP A C 1
ATOM 727 O O . ASP A 1 90 ? -7.901 2.166 19.692 1.00 88.69 90 ASP A O 1
ATOM 731 N N . SER A 1 91 ? -9.212 1.649 17.948 1.00 87.56 91 SER A N 1
ATOM 732 C CA . SER A 1 91 ? -10.341 2.502 18.326 1.00 87.56 91 SER A CA 1
ATOM 733 C C . SER A 1 91 ? -11.411 1.762 19.136 1.00 87.56 91 SER A C 1
ATOM 735 O O . SER A 1 91 ? -11.587 0.547 19.041 1.00 87.56 91 SER A O 1
ATOM 737 N N . VAL A 1 92 ? -12.172 2.507 19.944 1.00 86.38 92 VAL A N 1
ATOM 738 C CA . VAL A 1 92 ? -13.370 1.958 20.594 1.00 86.38 92 VAL A CA 1
ATOM 739 C C . VAL A 1 92 ? -14.422 1.699 19.512 1.00 86.38 92 VAL A C 1
ATOM 741 O O . VAL A 1 92 ? -14.715 2.621 18.747 1.00 86.38 92 VAL A O 1
ATOM 744 N N . PRO A 1 93 ? -15.037 0.499 19.455 1.00 87.06 93 PRO A N 1
ATOM 745 C CA . PRO A 1 93 ? -16.094 0.218 18.493 1.00 87.06 93 PRO A CA 1
ATOM 746 C C . PRO A 1 93 ? -17.180 1.290 18.551 1.00 87.06 93 PRO A C 1
ATOM 748 O O . PRO A 1 93 ? -17.666 1.615 19.634 1.00 87.06 93 PRO A O 1
ATOM 751 N N . ALA A 1 94 ? -17.585 1.819 17.397 1.00 84.94 94 ALA A N 1
ATOM 752 C CA . ALA A 1 94 ? -18.532 2.933 17.328 1.00 84.94 94 ALA A CA 1
ATOM 753 C C . ALA A 1 94 ? -19.853 2.638 18.062 1.00 84.94 94 ALA A C 1
ATOM 755 O O . ALA A 1 94 ? -20.420 3.517 18.708 1.00 84.94 94 ALA A O 1
ATOM 756 N N . GLU A 1 95 ? -20.313 1.386 18.011 1.00 87.12 95 GLU A N 1
ATOM 757 C CA . GLU A 1 95 ? -21.494 0.931 18.748 1.00 87.12 95 GLU A CA 1
ATOM 758 C C . GLU A 1 95 ? -21.300 1.054 20.265 1.00 87.12 95 GLU A C 1
ATOM 760 O O . GLU A 1 95 ? -22.185 1.536 20.969 1.00 87.12 95 GLU A O 1
ATOM 765 N N . LEU A 1 96 ? -20.121 0.683 20.770 1.00 88.94 96 LEU A N 1
ATOM 766 C CA . LEU A 1 96 ? -19.793 0.780 22.188 1.00 88.94 96 LEU A CA 1
ATOM 767 C C . LEU A 1 96 ? -19.595 2.238 22.621 1.00 88.94 96 LEU A C 1
ATOM 769 O O . LEU A 1 96 ? -20.076 2.623 23.684 1.00 88.94 96 LEU A O 1
ATOM 773 N N . ASP A 1 97 ? -18.944 3.063 21.797 1.00 89.62 97 ASP A N 1
ATOM 774 C CA . ASP A 1 97 ? -18.806 4.501 22.061 1.00 89.62 97 ASP A CA 1
ATOM 775 C C . ASP A 1 97 ? -20.181 5.185 22.142 1.00 89.62 97 ASP A C 1
ATOM 777 O O . ASP A 1 97 ? -20.446 5.954 23.067 1.00 89.62 97 ASP A O 1
ATOM 781 N N . ALA A 1 98 ? -21.108 4.842 21.241 1.00 91.38 98 ALA A N 1
ATOM 782 C CA . ALA A 1 98 ? -22.475 5.359 21.266 1.00 91.38 98 ALA A CA 1
ATOM 783 C C . ALA A 1 98 ? -23.219 4.979 22.557 1.00 91.38 98 ALA A C 1
ATOM 785 O O . ALA A 1 98 ? -23.871 5.831 23.171 1.00 91.38 98 ALA A O 1
ATOM 786 N N . VAL A 1 99 ? -23.092 3.723 23.000 1.00 94.44 99 VAL A N 1
ATOM 787 C CA . VAL A 1 99 ? -23.675 3.258 24.268 1.00 94.44 99 VAL A CA 1
ATOM 788 C C . VAL A 1 99 ? -23.054 3.994 25.455 1.00 94.44 99 VAL A C 1
ATOM 790 O O . VAL A 1 99 ? -23.788 4.510 26.294 1.00 94.44 99 VAL A O 1
ATOM 793 N N . ASN A 1 100 ? -21.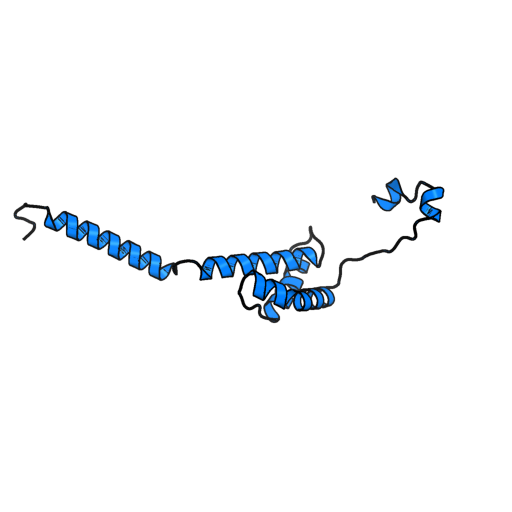727 4.123 25.501 1.00 93.38 100 ASN A N 1
ATOM 794 C CA . ASN A 1 100 ? -21.024 4.809 26.586 1.00 93.38 100 ASN A CA 1
ATOM 795 C C . ASN A 1 100 ? -21.415 6.286 26.686 1.00 93.38 100 ASN A C 1
ATOM 797 O O . ASN A 1 100 ? -21.662 6.785 27.782 1.00 93.38 100 ASN A O 1
ATOM 801 N N . ARG A 1 101 ? -21.548 6.984 25.551 1.00 94.69 101 ARG A N 1
ATOM 802 C CA . ARG A 1 101 ? -22.051 8.366 25.531 1.00 94.69 101 ARG A CA 1
ATOM 803 C C . ARG A 1 101 ? -23.468 8.458 26.078 1.00 94.69 101 ARG A C 1
ATOM 805 O O . ARG A 1 101 ? -23.778 9.401 26.803 1.00 94.69 101 ARG A O 1
ATOM 812 N N . ARG A 1 102 ? -24.325 7.485 25.753 1.00 94.81 102 ARG A N 1
ATOM 813 C CA . ARG A 1 102 ? -25.694 7.455 26.272 1.00 94.81 102 ARG A CA 1
ATOM 814 C C . ARG A 1 102 ? -25.725 7.197 27.776 1.00 94.81 102 ARG A C 1
ATOM 816 O O . ARG A 1 102 ? -26.490 7.863 28.463 1.00 94.81 102 ARG A O 1
ATOM 823 N N . VAL A 1 103 ? -24.894 6.285 28.282 1.00 95.88 103 VAL A N 1
ATOM 824 C CA . VAL A 1 103 ? -24.747 6.031 29.725 1.00 95.88 103 VAL A CA 1
ATOM 825 C C . VAL A 1 103 ? -24.280 7.294 30.442 1.00 95.88 103 VAL A C 1
ATOM 827 O O . VAL A 1 103 ? -24.949 7.734 31.369 1.00 95.88 103 VAL A O 1
ATOM 830 N N . LEU A 1 104 ? -23.221 7.942 29.951 1.00 96.06 104 LEU A N 1
ATOM 831 C CA . LEU A 1 104 ? -22.706 9.182 30.534 1.00 96.06 104 LEU A CA 1
ATOM 832 C C . LEU A 1 104 ? -23.771 10.287 30.572 1.00 96.06 104 LEU A C 1
ATOM 834 O O . LEU A 1 104 ? -23.898 10.997 31.565 1.00 96.06 104 LEU A O 1
ATOM 838 N N . GLN A 1 105 ? -24.558 10.429 29.502 1.00 95.31 105 GLN A N 1
ATOM 839 C CA . GLN A 1 105 ? -25.659 11.389 29.474 1.00 95.31 105 GLN A CA 1
ATOM 840 C C . GLN A 1 105 ? -26.692 11.095 30.573 1.00 95.31 105 GLN A C 1
ATOM 842 O O . GLN A 1 105 ? -27.108 12.011 31.278 1.00 95.31 105 GLN A O 1
ATOM 847 N N . LEU A 1 106 ? -27.082 9.828 30.733 1.00 95.56 106 LEU A N 1
ATOM 848 C CA . LEU A 1 106 ? -28.050 9.412 31.749 1.00 95.56 106 LEU A CA 1
ATOM 849 C C . LEU A 1 106 ? -27.510 9.601 33.174 1.00 95.56 106 LEU A C 1
ATOM 851 O O . LEU A 1 106 ? -28.262 10.015 34.049 1.00 95.56 106 LEU A O 1
ATOM 855 N N . GLU A 1 107 ? -26.219 9.361 33.410 1.00 94.75 107 GLU A N 1
ATOM 856 C CA . GLU A 1 107 ? -25.576 9.604 34.710 1.00 94.75 107 GLU A CA 1
ATOM 857 C C . GLU A 1 107 ? -25.567 11.095 35.074 1.00 94.75 107 GLU A C 1
ATOM 859 O O . GLU A 1 107 ? -25.811 11.457 36.227 1.00 94.75 107 GLU A O 1
ATOM 864 N N . ILE A 1 108 ? -25.329 11.974 34.093 1.00 94.50 108 ILE A N 1
ATOM 865 C CA . ILE A 1 108 ? -25.409 13.430 34.280 1.00 94.50 108 ILE A CA 1
ATOM 866 C C . ILE A 1 108 ? -26.849 13.850 34.604 1.00 94.50 108 ILE A C 1
ATOM 868 O O . ILE A 1 108 ? -27.059 14.636 35.530 1.00 94.50 108 ILE A O 1
ATOM 872 N N . GLU A 1 109 ? -27.835 13.322 33.871 1.00 92.56 109 GLU A N 1
ATOM 873 C CA . GLU A 1 109 ? -29.261 13.575 34.121 1.00 92.56 109 GLU A CA 1
ATOM 874 C C . GLU A 1 109 ? -29.672 13.099 35.529 1.00 92.56 109 GLU A C 1
ATOM 876 O O . GLU A 1 109 ? -30.292 13.854 36.279 1.00 92.56 109 GLU A O 1
ATOM 881 N N . GLU A 1 110 ? -29.260 11.896 35.943 1.00 92.00 110 GLU A N 1
ATOM 882 C CA . GLU A 1 110 ? -29.522 11.356 37.283 1.00 92.00 110 GLU A CA 1
ATOM 883 C C . GLU A 1 110 ? -28.878 12.214 38.385 1.00 92.00 110 GLU A C 1
ATOM 885 O O . GLU A 1 110 ? -29.511 12.514 39.402 1.00 92.00 110 GLU A O 1
ATOM 890 N N . ALA A 1 111 ? -27.621 12.627 38.198 1.00 90.88 111 ALA A N 1
ATOM 891 C CA . ALA A 1 111 ? -26.913 13.470 39.155 1.00 90.88 111 ALA A CA 1
ATOM 892 C C . ALA A 1 111 ? -27.579 14.844 39.311 1.00 90.88 111 ALA A C 1
ATOM 894 O O . ALA A 1 111 ? -27.715 15.320 40.438 1.00 90.88 111 ALA A O 1
ATOM 895 N N . ALA A 1 112 ? -28.032 15.452 38.209 1.00 88.88 112 ALA A N 1
ATOM 896 C CA . ALA A 1 112 ? -28.749 16.724 38.233 1.00 88.88 112 ALA A CA 1
ATOM 897 C C . ALA A 1 112 ? -30.070 16.615 39.013 1.00 88.88 112 ALA A C 1
ATOM 899 O O . ALA A 1 112 ? -30.319 17.431 39.905 1.00 88.88 112 ALA A O 1
ATOM 900 N N . LEU A 1 113 ? -30.859 15.564 38.753 1.00 86.50 113 LEU A N 1
ATOM 901 C CA . LEU A 1 113 ? -32.119 15.293 39.456 1.00 86.50 113 LEU A CA 1
ATOM 902 C C . LEU A 1 113 ? -31.920 15.081 40.966 1.00 86.50 113 LEU A C 1
ATOM 904 O O . LEU A 1 113 ? -32.721 15.566 41.759 1.00 86.50 113 LEU A O 1
ATOM 908 N N . LYS A 1 114 ? -30.828 14.429 41.395 1.00 83.00 114 LYS A N 1
ATOM 909 C CA . LYS A 1 114 ? -30.507 14.245 42.829 1.00 83.00 114 LYS A CA 1
ATOM 910 C C . LYS A 1 114 ? -30.255 15.557 43.579 1.00 83.00 114 LYS A C 1
ATOM 912 O O . LYS A 1 114 ? -30.382 15.594 44.802 1.00 83.00 114 LYS A O 1
ATOM 917 N N . THR A 1 115 ? -29.860 16.614 42.874 1.00 76.44 115 THR A N 1
ATOM 918 C CA . THR A 1 115 ? -29.637 17.952 43.444 1.00 76.44 115 THR A CA 1
ATOM 919 C C . THR A 1 115 ? -30.870 18.855 43.417 1.00 76.44 115 THR A C 1
ATOM 921 O O . THR A 1 115 ? -30.850 19.896 44.080 1.00 76.44 115 THR A O 1
ATOM 924 N N . GLU A 1 116 ? -31.941 18.480 42.712 1.00 68.19 116 GLU A N 1
ATOM 925 C CA . GLU A 1 116 ? -33.195 19.235 42.737 1.00 68.19 116 GLU A CA 1
ATOM 926 C C . GLU A 1 116 ? -33.986 18.990 44.032 1.00 68.19 116 GLU A C 1
ATOM 928 O O . GLU A 1 116 ? -34.032 17.887 44.572 1.00 68.19 116 GLU A O 1
ATOM 933 N N . LYS A 1 117 ? -34.600 20.058 44.558 1.00 59.56 117 LYS A N 1
ATOM 934 C CA . LYS A 1 117 ? -35.367 20.065 45.819 1.00 59.56 117 LYS A CA 1
ATOM 935 C C . LYS A 1 117 ? -36.830 20.479 45.626 1.00 59.56 117 LYS A C 1
ATOM 937 O O . LYS A 1 117 ? -37.458 20.938 46.579 1.00 59.56 117 LYS A O 1
ATOM 942 N N . ASP A 1 118 ? -37.367 20.342 44.419 1.00 60.06 118 ASP A N 1
ATOM 943 C CA . ASP A 1 118 ? -38.750 20.718 44.138 1.00 60.06 118 ASP A CA 1
ATOM 944 C C . ASP A 1 118 ? -39.713 19.549 44.373 1.00 60.06 118 ASP A C 1
ATOM 946 O O . ASP A 1 118 ? -39.431 18.389 44.081 1.00 60.06 118 ASP A O 1
ATOM 950 N N . ALA A 1 119 ? -40.888 19.865 44.925 1.00 54.06 119 ALA A N 1
ATOM 951 C CA . ALA A 1 119 ? -41.891 18.888 45.357 1.00 54.06 119 ALA A CA 1
ATOM 952 C C . ALA A 1 119 ? -42.529 18.074 44.210 1.00 54.06 119 ALA A C 1
ATOM 954 O O . ALA A 1 119 ? -43.285 17.146 44.479 1.00 54.06 119 ALA A O 1
ATOM 955 N N . ALA A 1 120 ? -42.238 18.415 42.949 1.00 59.66 120 ALA A N 1
ATOM 956 C CA . ALA A 1 120 ? -42.647 17.656 41.766 1.00 59.66 120 ALA A CA 1
ATOM 957 C C . ALA A 1 120 ? -41.663 16.525 41.395 1.00 59.66 120 ALA A C 1
ATOM 959 O O . ALA A 1 120 ? -41.939 15.776 40.461 1.00 59.66 120 ALA A O 1
ATOM 960 N N . SER A 1 121 ? -40.541 16.406 42.115 1.00 52.31 121 SER A N 1
ATOM 961 C CA . SER A 1 121 ? -39.453 15.458 41.835 1.00 52.31 121 SER A CA 1
ATOM 962 C C . SER A 1 121 ? -39.429 14.237 42.779 1.00 52.31 121 SER A C 1
ATOM 964 O O . SER A 1 121 ? -38.430 13.519 42.806 1.00 52.31 121 SER A O 1
ATOM 966 N N . ILE A 1 122 ? -40.502 13.995 43.553 1.00 45.00 122 ILE A N 1
ATOM 967 C CA . ILE A 1 122 ? -40.720 12.780 44.375 1.00 45.00 122 ILE A CA 1
ATOM 968 C C . ILE A 1 122 ? -41.762 11.883 43.708 1.00 45.00 122 ILE A C 1
ATOM 970 O O . ILE A 1 122 ? -42.822 12.421 43.315 1.00 45.00 122 ILE A O 1
#

Nearest PDB structures (foldseek):
  6azy-assembly1_A  TM=8.821E-01  e=1.010E-09  Calcarisporiella thermophila
  6w6j-assembly1_B  TM=7.430E-01  e=3.628E-11  Mycobacterium tuberculosis
  7l6n-assembly1_B  TM=7.408E-01  e=1.072E-09  Mycobacterium tuberculosis
  5og1-assembly1_D  TM=7.223E-01  e=3.836E-10  Escherichia coli K-12
  7cg3-assembly1_E  TM=8.673E-01  e=1.954E-08  Thermochaetoides thermophila